Protein AF-0000000080637498 (afdb_homodimer)

Organism: Winmispira thermophila (strain ATCC 700085 / DSM 6578 / Z-1203) (NCBI:txid869211)

pLDDT: mean 92.64, std 13.27, range [31.7, 98.56]

Sequence (168 aa):
MTEDRSIVVCMGSSCHARGNALTVKVIRAWLEEHGLDQDVEVRGELCSGRCKEGPVVRIGNRIYERVQPEAVPDILSFEFPEDMMTEDRSIVVCMGSSCHARGNALTVKVIRAWLEEHGLDQDVEVRGELCSGRCKEGPVVRIGNRIYERVQPEAVPDILSFEFPEDM

InterPro domains:
  IPR036249 Thioredoxin-like superfamily [SSF52833] (5-77)

Solvent-accessible surface area (backbone atoms only — not comparable to full-atom values): 9336 Å² total; per-residue (Å²): 127,85,66,84,44,38,38,39,35,28,44,19,70,64,16,36,76,59,36,36,62,55,31,52,54,50,51,51,52,51,29,50,77,70,72,33,56,90,66,42,46,77,45,32,30,52,65,81,84,47,66,92,45,38,15,41,39,31,47,72,91,45,79,42,58,56,53,45,59,84,49,45,63,61,53,46,48,67,76,53,55,75,77,124,127,85,66,85,44,37,37,39,34,27,44,19,69,62,14,36,75,60,38,36,63,55,31,51,52,51,50,53,52,50,28,48,76,67,72,33,56,90,65,41,46,75,44,31,32,51,64,81,84,44,66,92,46,38,15,42,39,31,46,72,92,43,76,43,59,55,53,46,60,85,49,44,65,60,53,46,46,68,75,52,55,74,79,123

Radius of gyration: 17.15 Å; Cα contacts (8 Å, |Δi|>4): 269; chains: 2; bounding box: 34×54×37 Å

Nearest PDB structures (foldseek):
  7q4v-assembly1_B  TM=9.149E-01  e=7.693E-07  Acetobacterium woodii DSM 1030
  7q4v-assembly1_C  TM=8.396E-01  e=4.850E-06  Acetobacterium woodii DSM 1030
  7p5h-assembly1_b  TM=9.089E-01  e=4.536E-05  Thermotoga maritima MSB8
  7p64-assembly1_E  TM=7.627E-01  e=2.350E-05  Escherichia coli BL21(DE3)
  7p91-assembly1_a  TM=8.319E-01  e=1.582E-04  Thermotoga maritima MSB8

Structure (mmCIF, N/CA/C/O backbone):
data_AF-0000000080637498-model_v1
#
loop_
_entity.id
_entity.type
_entity.pdbx_description
1 polymer '(2Fe-2S) ferredoxin domain-containing protein'
#
loop_
_atom_site.group_PDB
_atom_site.id
_atom_site.type_symbol
_atom_site.label_atom_id
_atom_site.label_alt_id
_atom_site.label_comp_id
_atom_site.label_asym_id
_atom_site.label_entity_id
_atom_site.label_seq_id
_atom_site.pdbx_PDB_ins_code
_atom_site.Cartn_x
_atom_site.Cartn_y
_atom_site.Cartn_z
_atom_site.occupancy
_atom_site.B_iso_or_equiv
_atom_site.auth_seq_id
_atom_site.auth_comp_id
_atom_site.auth_asym_id
_atom_site.auth_atom_id
_atom_site.pdbx_PDB_model_num
ATOM 1 N N . MET A 1 1 ? -18.281 -12.062 -17.328 1 31.7 1 MET A N 1
ATOM 2 C CA . MET A 1 1 ? -18.031 -10.914 -16.469 1 31.7 1 MET A CA 1
ATOM 3 C C . MET A 1 1 ? -16.625 -10.961 -15.891 1 31.7 1 MET A C 1
ATOM 5 O O . MET A 1 1 ? -16.281 -11.875 -15.133 1 31.7 1 MET A O 1
ATOM 9 N N . THR A 1 2 ? -15.477 -10.648 -16.656 1 43.03 2 THR A N 1
ATOM 10 C CA . THR A 1 2 ? -14.078 -10.789 -16.281 1 43.03 2 THR A CA 1
ATOM 11 C C . THR A 1 2 ? -13.852 -10.344 -14.844 1 43.03 2 THR A C 1
ATOM 13 O O . THR A 1 2 ? -14.141 -9.203 -14.492 1 43.03 2 THR A O 1
ATOM 16 N N . GLU A 1 3 ? -14.242 -11.086 -13.961 1 51.56 3 GLU A N 1
ATOM 17 C CA . GLU A 1 3 ? -14.109 -10.805 -12.539 1 51.56 3 GLU A CA 1
ATOM 18 C C . GLU A 1 3 ? -12.828 -10.031 -12.242 1 51.56 3 GLU A C 1
ATOM 20 O O . GLU A 1 3 ? -11.82 -10.203 -12.93 1 51.56 3 GLU A O 1
ATOM 25 N N . ASP A 1 4 ? -12.914 -8.828 -11.859 1 61.62 4 ASP A N 1
ATOM 26 C CA . ASP A 1 4 ? -11.82 -7.922 -11.516 1 61.62 4 ASP A CA 1
ATOM 27 C C . ASP A 1 4 ? -10.734 -8.641 -10.727 1 61.62 4 ASP A C 1
ATOM 29 O O . ASP A 1 4 ? -10.984 -9.125 -9.617 1 61.62 4 ASP A O 1
ATOM 33 N N . ARG A 1 5 ? -9.734 -9.344 -11.375 1 85.06 5 ARG A N 1
ATOM 34 C CA . ARG A 1 5 ? -8.648 -10.109 -10.781 1 85.06 5 ARG A CA 1
ATOM 35 C C . ARG A 1 5 ? -7.598 -9.188 -10.164 1 85.06 5 ARG A C 1
ATOM 37 O O . ARG A 1 5 ? -6.941 -8.43 -10.875 1 85.06 5 ARG A O 1
ATOM 44 N N . SER A 1 6 ? -7.691 -9.141 -8.844 1 94.88 6 SER A N 1
ATOM 45 C CA . SER A 1 6 ? -6.695 -8.297 -8.195 1 94.88 6 SER A CA 1
ATOM 46 C C . SER A 1 6 ? -5.973 -9.047 -7.082 1 94.88 6 SER A C 1
ATOM 48 O O . SER A 1 6 ? -6.535 -9.961 -6.473 1 94.88 6 SER A O 1
ATOM 50 N N . ILE A 1 7 ? -4.801 -8.734 -6.949 1 97.94 7 ILE A N 1
ATOM 51 C CA . ILE A 1 7 ? -3.961 -9.141 -5.828 1 97.94 7 ILE A CA 1
ATOM 52 C C . ILE A 1 7 ? -3.656 -7.922 -4.953 1 97.94 7 ILE A C 1
ATOM 54 O O . ILE A 1 7 ? -3.164 -6.906 -5.441 1 97.94 7 ILE A O 1
ATOM 58 N N . VAL A 1 8 ? -4.039 -8.031 -3.707 1 97.81 8 VAL A N 1
ATOM 59 C CA . VAL A 1 8 ? -3.76 -6.961 -2.752 1 97.81 8 VAL A CA 1
ATOM 60 C C . VAL A 1 8 ? -2.736 -7.441 -1.726 1 97.81 8 VAL A C 1
ATOM 62 O O . VAL A 1 8 ? -2.951 -8.453 -1.053 1 97.81 8 VAL A O 1
ATOM 65 N N . VAL A 1 9 ? -1.643 -6.738 -1.645 1 98.38 9 VAL A N 1
ATOM 66 C CA . VAL A 1 9 ? -0.543 -7.09 -0.752 1 98.38 9 VAL A CA 1
ATOM 67 C C . VAL A 1 9 ? -0.492 -6.109 0.417 1 98.38 9 VAL A C 1
ATOM 69 O O . VAL A 1 9 ? -0.407 -4.895 0.215 1 98.38 9 VAL A O 1
ATOM 72 N N . CYS A 1 10 ? -0.534 -6.598 1.611 1 98.31 10 CYS A N 1
ATOM 73 C CA . CYS A 1 10 ? -0.395 -5.738 2.781 1 98.31 10 CYS A CA 1
ATOM 74 C C . CYS A 1 10 ? 1.021 -5.188 2.889 1 98.31 10 CYS A C 1
ATOM 76 O O . CYS A 1 10 ? 1.984 -5.949 2.98 1 98.31 10 CYS A O 1
ATOM 78 N N . MET A 1 11 ? 1.105 -3.893 2.938 1 96.94 11 MET A N 1
ATOM 79 C CA . MET A 1 11 ? 2.41 -3.242 3.027 1 96.94 11 MET A CA 1
ATOM 80 C C . MET A 1 11 ? 2.553 -2.492 4.348 1 96.94 11 MET A C 1
ATOM 82 O O . MET A 1 11 ? 3.322 -1.533 4.441 1 96.94 11 MET A O 1
ATOM 86 N N . GLY A 1 12 ? 1.798 -2.949 5.281 1 95.94 12 GLY A N 1
ATOM 87 C CA . GLY A 1 12 ? 2.055 -2.482 6.633 1 95.94 12 GLY A CA 1
ATOM 88 C C . GLY A 1 12 ? 3.447 -2.822 7.129 1 95.94 12 GLY A C 1
ATOM 89 O O . GLY A 1 12 ? 4.141 -3.645 6.527 1 95.94 12 GLY A O 1
ATOM 90 N N . SER A 1 13 ? 3.77 -2.219 8.227 1 93.69 13 SER A N 1
ATOM 91 C CA . SER A 1 13 ? 5.137 -2.344 8.719 1 93.69 13 SER A CA 1
ATOM 92 C C . SER A 1 13 ? 5.5 -3.801 8.984 1 93.69 13 SER A C 1
ATOM 94 O O . SER A 1 13 ? 6.555 -4.27 8.555 1 93.69 13 SER A O 1
ATOM 96 N N . SER A 1 14 ? 4.695 -4.457 9.727 1 96 14 SER A N 1
ATOM 97 C CA . SER A 1 14 ? 5 -5.836 10.094 1 96 14 SER A CA 1
ATOM 98 C C . SER A 1 14 ? 5.09 -6.727 8.859 1 96 14 SER A C 1
ATOM 100 O O . SER A 1 14 ? 6.035 -7.508 8.711 1 96 14 SER A O 1
ATOM 102 N N . CYS A 1 15 ? 4.145 -6.621 8.016 1 97.69 15 CYS A N 1
ATOM 103 C CA . CYS A 1 15 ? 4.137 -7.457 6.816 1 97.69 15 CYS A CA 1
ATOM 104 C C . CYS A 1 15 ? 5.316 -7.125 5.914 1 97.69 15 CYS A C 1
ATOM 106 O O . CYS A 1 15 ? 5.918 -8.023 5.316 1 97.69 15 CYS A O 1
ATOM 108 N N . HIS A 1 16 ? 5.602 -5.887 5.742 1 95.56 16 HIS A N 1
ATOM 109 C CA . HIS A 1 16 ? 6.758 -5.473 4.957 1 95.56 16 HIS A CA 1
ATOM 110 C C . HIS A 1 16 ? 8.047 -6.078 5.512 1 95.56 16 HIS A C 1
ATOM 112 O O . HIS A 1 16 ? 8.828 -6.664 4.77 1 95.56 16 HIS A O 1
ATOM 118 N N . ALA A 1 17 ? 8.195 -6.023 6.809 1 94.12 17 ALA A N 1
ATOM 119 C CA . ALA A 1 17 ? 9.391 -6.539 7.48 1 94.12 17 ALA A CA 1
ATOM 120 C C . ALA A 1 17 ? 9.508 -8.047 7.305 1 94.12 17 ALA A C 1
ATOM 122 O O . ALA A 1 17 ? 10.617 -8.586 7.242 1 94.12 17 ALA A O 1
ATOM 123 N N . ARG A 1 18 ? 8.391 -8.633 7.094 1 96 18 ARG A N 1
ATOM 124 C CA . ARG A 1 18 ? 8.391 -10.094 7.066 1 96 18 ARG A CA 1
ATOM 125 C C . ARG A 1 18 ? 8.438 -10.617 5.637 1 96 18 ARG A C 1
ATOM 127 O O . ARG A 1 18 ? 8.492 -11.828 5.418 1 96 18 ARG A O 1
ATOM 134 N N . GLY A 1 19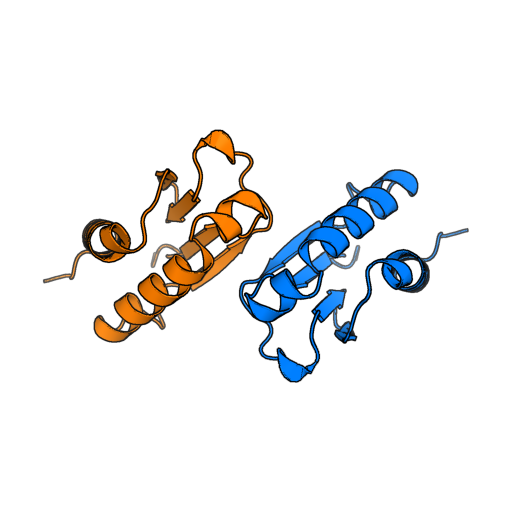 ? 8.328 -9.758 4.68 1 95.62 19 GLY A N 1
ATOM 135 C CA . GLY A 1 19 ? 8.711 -10.328 3.398 1 95.62 19 GLY A CA 1
ATOM 136 C C . GLY A 1 19 ? 7.797 -9.898 2.262 1 95.62 19 GLY A C 1
ATOM 137 O O . GLY A 1 19 ? 8.062 -10.203 1.098 1 95.62 19 GLY A O 1
ATOM 138 N N . ASN A 1 20 ? 6.793 -9.086 2.492 1 97.19 20 ASN A N 1
ATOM 139 C CA . ASN A 1 20 ? 5.836 -8.758 1.44 1 97.19 20 ASN A CA 1
ATOM 140 C C . ASN A 1 20 ? 6.469 -7.875 0.366 1 97.19 20 ASN A C 1
ATOM 142 O O . ASN A 1 20 ? 5.996 -7.84 -0.771 1 97.19 20 ASN A O 1
ATOM 146 N N . ALA A 1 21 ? 7.555 -7.199 0.712 1 95.25 21 ALA A N 1
ATOM 147 C CA . ALA A 1 21 ? 8.281 -6.492 -0.336 1 95.25 21 ALA A CA 1
ATOM 148 C C . ALA A 1 21 ? 8.789 -7.461 -1.404 1 95.25 21 ALA A C 1
ATOM 150 O O . ALA A 1 21 ? 8.648 -7.199 -2.602 1 95.25 21 ALA A O 1
ATOM 151 N N . LEU A 1 22 ? 9.297 -8.562 -1.01 1 97.12 22 LEU A N 1
ATOM 152 C CA . LEU A 1 22 ? 9.758 -9.594 -1.935 1 97.12 22 LEU A CA 1
ATOM 153 C C . LEU A 1 22 ? 8.57 -10.305 -2.584 1 97.12 22 LEU A C 1
ATOM 155 O O . LEU A 1 22 ? 8.617 -10.633 -3.771 1 97.12 22 LEU A O 1
ATOM 159 N N . THR A 1 23 ? 7.543 -10.484 -1.815 1 98.31 23 THR A N 1
ATOM 160 C CA . THR A 1 23 ? 6.34 -11.148 -2.311 1 98.31 23 THR A CA 1
ATOM 161 C C . THR A 1 23 ? 5.789 -10.414 -3.529 1 98.31 23 THR A C 1
ATOM 163 O O . THR A 1 23 ? 5.43 -11.047 -4.527 1 98.31 23 THR A O 1
ATOM 166 N N . VAL A 1 24 ? 5.754 -9.133 -3.467 1 97.88 24 VAL A N 1
ATOM 167 C CA . VAL A 1 24 ? 5.266 -8.328 -4.582 1 97.88 24 VAL A CA 1
ATOM 168 C C . VAL A 1 24 ? 6.102 -8.609 -5.828 1 97.88 24 VAL A C 1
ATOM 170 O O . VAL A 1 24 ? 5.559 -8.789 -6.922 1 97.88 24 VAL A O 1
ATOM 173 N N . LYS A 1 25 ? 7.41 -8.656 -5.664 1 97.62 25 LYS A N 1
ATOM 174 C CA . LYS A 1 25 ? 8.312 -8.914 -6.781 1 97.62 25 LYS A CA 1
ATOM 175 C C . LYS A 1 25 ? 8.047 -10.289 -7.395 1 97.62 25 LYS A C 1
ATOM 177 O O . LYS A 1 25 ? 7.984 -10.43 -8.617 1 97.62 25 LYS A O 1
ATOM 182 N N . VAL A 1 26 ? 7.863 -11.227 -6.578 1 98.5 26 VAL A N 1
ATOM 183 C CA . VAL A 1 26 ? 7.633 -12.594 -7.031 1 98.5 26 VAL A CA 1
ATOM 184 C C . VAL A 1 26 ? 6.289 -12.688 -7.746 1 98.5 26 VAL A C 1
ATOM 186 O O . VAL A 1 26 ? 6.176 -13.32 -8.797 1 98.5 26 VAL A O 1
ATOM 189 N N . ILE A 1 27 ? 5.258 -12.023 -7.215 1 98.19 27 ILE A N 1
ATOM 190 C CA . ILE A 1 27 ? 3.932 -12 -7.82 1 98.19 27 ILE A CA 1
ATOM 191 C C . ILE A 1 27 ? 4.02 -11.406 -9.227 1 98.19 27 ILE A C 1
ATOM 193 O O . ILE A 1 27 ? 3.535 -12 -10.188 1 98.19 27 ILE A O 1
ATOM 197 N N . ARG A 1 28 ? 4.645 -10.273 -9.336 1 97.75 28 ARG A N 1
ATOM 198 C CA . ARG A 1 28 ? 4.727 -9.578 -10.617 1 97.75 28 ARG A CA 1
ATOM 199 C C . ARG A 1 28 ? 5.504 -10.406 -11.641 1 97.75 28 ARG A C 1
ATOM 201 O O . ARG A 1 28 ? 5.098 -10.508 -12.797 1 97.75 28 ARG A O 1
ATOM 208 N N . ALA A 1 29 ? 6.617 -10.969 -11.203 1 98.38 29 ALA A N 1
ATOM 209 C CA . ALA A 1 29 ? 7.43 -11.797 -12.086 1 98.38 29 ALA A CA 1
ATOM 210 C C . ALA A 1 29 ? 6.625 -12.992 -12.602 1 98.38 29 ALA A C 1
ATOM 212 O O . ALA A 1 29 ? 6.672 -13.312 -13.797 1 98.38 29 ALA A O 1
ATOM 213 N N . TRP A 1 30 ? 5.898 -13.578 -11.727 1 98.25 30 TRP A N 1
ATOM 214 C CA . TRP A 1 30 ? 5.09 -14.734 -12.102 1 98.25 30 TRP A CA 1
ATOM 215 C C . TRP A 1 30 ? 4.008 -14.344 -13.102 1 98.25 30 TRP A C 1
ATOM 217 O O . TRP A 1 30 ? 3.791 -15.039 -14.094 1 98.25 30 TRP A O 1
ATOM 227 N N . LEU A 1 31 ? 3.275 -13.328 -12.875 1 97.44 31 LEU A N 1
ATOM 228 C CA . LEU A 1 31 ? 2.219 -12.867 -13.766 1 97.44 31 LEU A CA 1
ATOM 229 C C . LEU A 1 31 ? 2.77 -12.57 -15.156 1 97.44 31 LEU A C 1
ATOM 231 O O . LEU A 1 31 ? 2.131 -12.891 -16.156 1 97.44 31 LEU A O 1
ATOM 235 N N . GLU A 1 32 ? 3.961 -11.922 -15.141 1 97.88 32 GLU A N 1
ATOM 236 C CA . GLU A 1 32 ? 4.598 -11.625 -16.422 1 97.88 32 GLU A CA 1
ATOM 237 C C . GLU A 1 32 ? 4.945 -12.898 -17.172 1 97.88 32 GLU A C 1
ATOM 239 O O . GLU A 1 32 ? 4.664 -13.023 -18.359 1 97.88 32 GLU A O 1
ATOM 244 N N . GLU A 1 33 ? 5.535 -13.805 -16.516 1 97.69 33 GLU A N 1
ATOM 245 C CA . GLU A 1 33 ? 5.945 -15.078 -17.109 1 97.69 33 GLU A CA 1
ATOM 246 C C . GLU A 1 33 ? 4.75 -15.82 -17.703 1 97.69 33 GLU A C 1
ATOM 248 O O . GLU A 1 33 ? 4.887 -16.516 -18.719 1 97.69 33 GLU A O 1
ATOM 253 N N . HIS A 1 34 ? 3.553 -15.602 -17.172 1 96.88 34 HIS A N 1
ATOM 254 C CA . HIS A 1 34 ? 2.373 -16.359 -17.578 1 96.88 34 HIS A CA 1
ATOM 255 C C . HIS A 1 34 ? 1.428 -15.492 -18.406 1 96.88 34 HIS A C 1
ATOM 257 O O . HIS A 1 34 ? 0.291 -15.883 -18.672 1 96.88 34 HIS A O 1
ATOM 263 N N . GLY A 1 35 ? 1.843 -14.273 -18.75 1 95.75 35 GLY A N 1
ATOM 264 C CA . GLY A 1 35 ? 1.077 -13.398 -19.625 1 95.75 35 GLY A CA 1
ATOM 265 C C . GLY A 1 35 ? -0.169 -12.844 -18.969 1 95.75 35 GLY A C 1
ATOM 266 O O . GLY A 1 35 ? -1.173 -12.594 -19.625 1 95.75 35 GLY A O 1
ATOM 267 N N . LEU A 1 36 ? -0.117 -12.641 -17.641 1 95.5 36 LEU A N 1
ATOM 268 C CA . LEU A 1 36 ? -1.293 -12.219 -16.891 1 95.5 36 LEU A CA 1
ATOM 269 C C . LEU A 1 36 ? -1.109 -10.812 -16.344 1 95.5 36 LEU A C 1
ATOM 271 O O . LEU A 1 36 ? -2.025 -10.258 -15.727 1 95.5 36 LEU A O 1
ATOM 275 N N . ASP A 1 37 ? 0.067 -10.258 -16.594 1 94.44 37 ASP A N 1
ATOM 276 C CA . ASP A 1 37 ? 0.439 -8.992 -15.969 1 94.44 37 ASP A CA 1
ATOM 277 C C . ASP A 1 37 ? -0.474 -7.859 -16.438 1 94.44 37 ASP A C 1
ATOM 279 O O . ASP A 1 37 ? -0.637 -6.859 -15.734 1 94.44 37 ASP A O 1
ATOM 283 N N . GLN A 1 38 ? -1.198 -8 -17.562 1 94.62 38 GLN A N 1
ATOM 284 C CA . GLN A 1 38 ? -2.125 -6.988 -18.062 1 94.62 38 GLN A CA 1
ATOM 285 C C . GLN A 1 38 ? -3.551 -7.277 -17.609 1 94.62 38 GLN A C 1
ATOM 287 O O . GLN A 1 38 ? -4.422 -6.406 -17.688 1 94.62 38 GLN A O 1
ATOM 292 N N . ASP A 1 39 ? -3.744 -8.477 -17.047 1 93.56 39 ASP A N 1
ATOM 293 C CA . ASP A 1 39 ? -5.094 -8.922 -16.719 1 93.56 3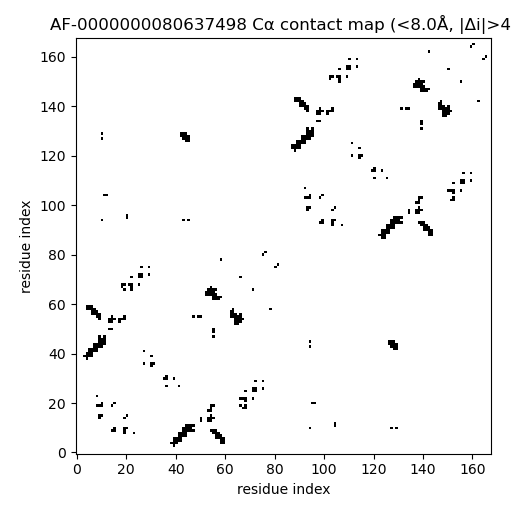9 ASP A CA 1
ATOM 294 C C . ASP A 1 39 ? -5.332 -8.891 -15.211 1 93.56 39 ASP A C 1
ATOM 296 O O . ASP A 1 39 ? -6.477 -8.836 -14.758 1 93.56 39 ASP A O 1
ATOM 300 N N . VAL A 1 40 ? -4.23 -8.961 -14.484 1 96.06 40 VAL A N 1
ATOM 301 C CA . VAL A 1 40 ? -4.332 -9.031 -13.031 1 96.06 40 VAL A CA 1
ATOM 302 C C . VAL A 1 40 ? -3.74 -7.762 -12.414 1 96.06 40 VAL A C 1
ATOM 304 O O . VAL A 1 40 ? -2.578 -7.43 -12.664 1 96.06 40 VAL A O 1
ATOM 307 N N . GLU A 1 41 ? -4.504 -7.102 -11.703 1 95.44 41 GLU A N 1
ATOM 308 C CA . GLU A 1 41 ? -4.035 -5.91 -11 1 95.44 41 GLU A CA 1
ATOM 309 C C . GLU A 1 41 ? -3.373 -6.277 -9.672 1 95.44 41 GLU A C 1
ATOM 311 O O . GLU A 1 41 ? -3.891 -7.109 -8.93 1 95.44 41 GLU A O 1
ATOM 316 N N . VAL A 1 42 ? -2.215 -5.734 -9.43 1 96.88 42 VAL A N 1
ATOM 317 C CA . VAL A 1 42 ? -1.521 -5.875 -8.156 1 96.88 42 VAL A CA 1
ATOM 318 C C . VAL A 1 42 ? -1.491 -4.527 -7.434 1 96.88 42 VAL A C 1
ATOM 320 O O . VAL A 1 42 ? -1.033 -3.527 -7.992 1 96.88 42 VAL A O 1
ATOM 323 N N . ARG A 1 43 ? -1.941 -4.539 -6.215 1 95.75 43 ARG A N 1
ATOM 324 C CA . ARG A 1 43 ? -1.995 -3.301 -5.441 1 95.75 43 ARG A CA 1
ATOM 325 C C . ARG A 1 43 ? -1.492 -3.523 -4.02 1 95.75 43 ARG A C 1
ATOM 327 O O . ARG A 1 43 ? -1.436 -4.66 -3.545 1 95.75 43 ARG A O 1
ATOM 334 N N . GLY A 1 44 ? -1.142 -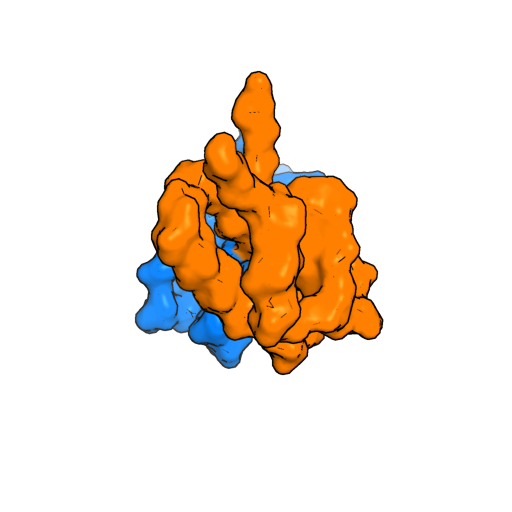2.439 -3.424 1 96.81 44 GLY A N 1
ATOM 335 C CA . GLY A 1 44 ? -0.778 -2.469 -2.018 1 96.81 44 GLY A CA 1
ATOM 336 C C . GLY A 1 44 ? -1.849 -1.889 -1.111 1 96.81 44 GLY A C 1
ATOM 337 O O . GLY A 1 44 ? -2.719 -1.146 -1.569 1 96.81 44 GLY A O 1
ATOM 338 N N . GLU A 1 45 ? -1.793 -2.309 0.117 1 96.5 45 GLU A N 1
ATOM 339 C CA . GLU A 1 45 ? -2.586 -1.685 1.172 1 96.5 45 GLU A CA 1
ATOM 340 C C . GLU A 1 45 ? -1.729 -1.366 2.393 1 96.5 45 GLU A C 1
ATOM 342 O O . GLU A 1 45 ? -0.657 -1.946 2.574 1 96.5 45 GLU A O 1
ATOM 347 N N . LEU A 1 46 ? -2.178 -0.442 3.195 1 96.56 46 LEU A N 1
ATOM 348 C CA . LEU A 1 46 ? -1.404 0.014 4.344 1 96.56 46 LEU A CA 1
ATOM 349 C C . LEU A 1 46 ? -1.442 -1.017 5.469 1 96.56 46 LEU A C 1
ATOM 351 O O . LEU A 1 46 ? -0.519 -1.089 6.281 1 96.56 46 LEU A O 1
ATOM 355 N N . CYS A 1 47 ? -2.562 -1.627 5.691 1 94.5 47 CYS A N 1
ATOM 356 C CA . CYS A 1 47 ? -2.689 -2.639 6.734 1 94.5 47 CYS A CA 1
ATOM 357 C C . CYS A 1 47 ? -3.957 -3.465 6.543 1 94.5 47 CYS A C 1
ATOM 359 O O . CYS A 1 47 ? -5.027 -2.912 6.289 1 94.5 47 CYS A O 1
ATOM 361 N N . SER A 1 48 ? -3.854 -4.758 6.742 1 94.88 48 SER A N 1
ATOM 362 C CA . SER A 1 48 ? -5.008 -5.645 6.645 1 94.88 48 SER A CA 1
ATOM 363 C C . SER A 1 48 ? -5.559 -5.984 8.023 1 94.88 48 SER A C 1
ATOM 365 O O . SER A 1 48 ? -6.566 -6.688 8.141 1 94.88 48 SER A O 1
ATOM 367 N N . GLY A 1 49 ? -4.836 -5.523 9.039 1 95.62 49 GLY A N 1
ATOM 368 C CA . GLY A 1 49 ? -5.289 -5.793 10.398 1 95.62 49 GLY A CA 1
ATOM 369 C C . GLY A 1 49 ? -4.98 -7.199 10.859 1 95.62 49 GLY A C 1
ATOM 370 O O . GLY A 1 49 ? -5.66 -7.734 11.742 1 95.62 49 GLY A O 1
ATOM 371 N N . ARG A 1 50 ? -4.004 -7.789 10.312 1 97 50 ARG A N 1
ATOM 372 C CA . ARG A 1 50 ? -3.697 -9.188 10.602 1 97 50 ARG A CA 1
ATOM 373 C C . ARG A 1 50 ? -2.205 -9.383 10.836 1 97 50 ARG A C 1
ATOM 375 O O . ARG A 1 50 ? -1.624 -10.375 10.391 1 97 50 ARG A O 1
ATOM 382 N N . CYS A 1 51 ? -1.654 -8.508 11.531 1 96.44 51 CYS A N 1
ATOM 383 C CA . CYS A 1 51 ? -0.207 -8.5 11.711 1 96.44 51 CYS A CA 1
ATOM 384 C C . CYS A 1 51 ? 0.273 -9.812 12.328 1 96.44 51 CYS A C 1
ATOM 386 O O . CYS A 1 51 ? 1.355 -10.297 12 1 96.44 51 CYS A O 1
ATOM 388 N N . LYS A 1 52 ? -0.443 -10.367 13.266 1 97.5 52 LYS A N 1
ATOM 389 C CA . LYS A 1 52 ? -0.045 -11.617 13.906 1 97.5 52 LYS A CA 1
ATOM 390 C C . LYS A 1 52 ? 0.042 -12.75 12.898 1 97.5 52 LYS A C 1
ATOM 392 O O . LYS A 1 52 ? 0.817 -13.695 13.078 1 97.5 52 LYS A O 1
ATOM 397 N N . GLU A 1 53 ? -0.702 -12.633 11.844 1 97.75 53 GLU A N 1
ATOM 398 C CA . GLU A 1 53 ? -0.756 -13.656 10.805 1 97.75 53 GLU A CA 1
ATOM 399 C C . GLU A 1 53 ? 0.087 -13.258 9.594 1 97.75 53 GLU A C 1
ATOM 401 O O . GLU A 1 53 ? 0.044 -13.914 8.555 1 97.75 53 GLU A O 1
ATOM 406 N N . GLY A 1 54 ? 0.795 -12.234 9.648 1 97.31 54 GLY A N 1
ATOM 407 C CA . GLY A 1 54 ? 1.572 -11.75 8.523 1 97.31 54 GLY A CA 1
ATOM 408 C C . GLY A 1 54 ? 2.721 -12.664 8.148 1 97.31 54 GLY A C 1
ATOM 409 O O . GLY A 1 54 ? 3.145 -13.5 8.953 1 97.31 54 GLY A O 1
ATOM 410 N N . PRO A 1 55 ? 3.145 -12.336 6.855 1 98.19 55 PRO A N 1
ATOM 411 C CA . PRO A 1 55 ? 2.691 -11.43 5.801 1 98.19 55 PRO A CA 1
ATOM 412 C C . PRO A 1 55 ? 1.378 -11.875 5.16 1 98.19 55 PRO A C 1
ATOM 414 O O . PRO A 1 55 ? 1.136 -13.078 5.016 1 98.19 55 PRO A O 1
ATOM 417 N N . VAL A 1 56 ? 0.533 -10.922 4.691 1 98.56 56 VAL A N 1
ATOM 418 C CA . VAL A 1 56 ? -0.817 -11.211 4.223 1 98.56 56 VAL A CA 1
ATOM 419 C C . VAL A 1 56 ? -0.963 -10.766 2.766 1 98.56 56 VAL A C 1
ATOM 421 O O . VAL A 1 56 ? -0.491 -9.695 2.387 1 98.56 56 VAL A O 1
ATOM 424 N N . VAL A 1 57 ? -1.565 -11.586 1.976 1 98.56 57 VAL A N 1
ATOM 425 C CA . VAL A 1 57 ? -1.953 -11.312 0.596 1 98.56 57 VAL A CA 1
ATOM 426 C C . VAL A 1 57 ? -3.42 -11.68 0.388 1 98.56 57 VAL A C 1
ATOM 428 O O . VAL A 1 57 ? -3.877 -12.719 0.859 1 98.56 57 VAL A O 1
ATOM 431 N N . ARG A 1 58 ? -4.098 -10.828 -0.269 1 97.88 58 ARG A N 1
ATOM 432 C CA . ARG A 1 58 ? -5.488 -11.102 -0.613 1 97.88 58 ARG A CA 1
ATOM 433 C C . ARG A 1 58 ? -5.664 -11.227 -2.123 1 97.88 58 ARG A C 1
ATOM 435 O O . ARG A 1 58 ? -5.184 -10.391 -2.883 1 97.88 58 ARG A O 1
ATOM 442 N N . ILE A 1 59 ? -6.324 -12.25 -2.52 1 97.12 59 ILE A N 1
ATOM 443 C CA . ILE A 1 59 ? -6.668 -12.484 -3.92 1 97.12 59 ILE A CA 1
ATOM 444 C C . ILE A 1 59 ? -8.172 -12.68 -4.055 1 97.12 59 ILE A C 1
ATOM 446 O O . ILE A 1 59 ? -8.711 -13.703 -3.621 1 97.12 59 ILE A O 1
ATOM 450 N N . GLY A 1 60 ? -8.703 -11.664 -4.691 1 91.88 60 GLY A N 1
ATOM 451 C CA . GLY A 1 60 ? -10.156 -11.703 -4.652 1 91.88 60 GLY A CA 1
ATOM 452 C C . GLY A 1 60 ? -10.711 -11.719 -3.242 1 91.88 60 GLY A C 1
ATOM 453 O O . GLY A 1 60 ? -10.438 -10.812 -2.451 1 91.88 60 GLY A O 1
ATOM 454 N N . ASN A 1 61 ? -11.43 -12.719 -2.918 1 91.5 61 ASN A N 1
ATOM 455 C CA . ASN A 1 61 ? -12.047 -12.828 -1.598 1 91.5 61 ASN A CA 1
ATOM 456 C C . ASN A 1 61 ? -11.234 -13.75 -0.683 1 91.5 61 ASN A C 1
ATOM 458 O O . ASN A 1 61 ? -11.594 -13.938 0.481 1 91.5 61 ASN A O 1
ATOM 462 N N . ARG A 1 62 ? -10.156 -14.227 -1.135 1 95.88 62 ARG A N 1
ATOM 463 C CA . ARG A 1 62 ? -9.344 -15.148 -0.351 1 95.88 62 ARG A CA 1
ATOM 464 C C . ARG A 1 62 ? -8.172 -14.422 0.307 1 95.88 62 ARG A C 1
ATOM 466 O O . ARG A 1 62 ? -7.508 -13.602 -0.328 1 95.88 62 ARG A O 1
ATOM 473 N N . ILE A 1 63 ? -8.031 -14.789 1.586 1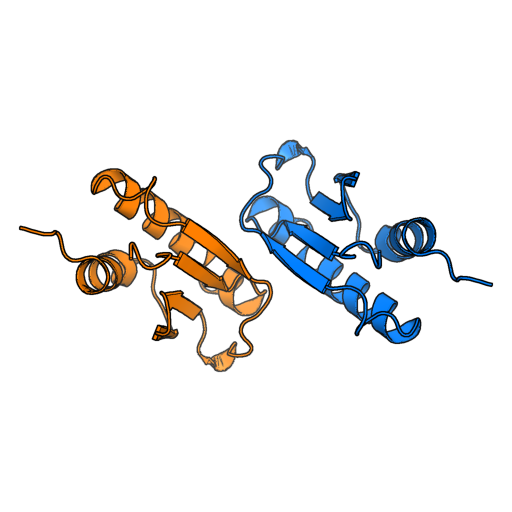 97.75 63 ILE A N 1
ATOM 474 C CA . ILE A 1 63 ? -6.934 -14.227 2.357 1 97.75 63 ILE A CA 1
ATOM 475 C C . ILE A 1 63 ? -5.883 -15.297 2.625 1 97.75 63 ILE A C 1
ATOM 477 O O . ILE A 1 63 ? -6.199 -16.359 3.158 1 97.75 63 ILE A O 1
ATOM 481 N N . TYR A 1 64 ? -4.66 -15.062 2.211 1 98.44 64 TYR A N 1
ATOM 482 C CA . TYR A 1 64 ? -3.516 -15.922 2.475 1 98.44 64 TYR A CA 1
ATOM 483 C C . TYR A 1 64 ? -2.639 -15.344 3.58 1 98.44 64 TYR A C 1
ATOM 485 O O . TYR A 1 64 ? -2.209 -14.188 3.498 1 98.44 64 TYR A O 1
ATOM 493 N N . GLU A 1 65 ? -2.326 -16.125 4.578 1 98.38 65 GLU A N 1
ATOM 494 C CA . GLU A 1 65 ? -1.548 -15.711 5.742 1 98.38 65 GLU A CA 1
ATOM 495 C C . GLU A 1 65 ? -0.173 -16.375 5.75 1 98.38 65 GLU A C 1
ATOM 497 O O . GLU A 1 65 ? 0.042 -17.375 5.07 1 98.38 65 GLU A O 1
ATOM 502 N N . ARG A 1 66 ? 0.701 -15.734 6.41 1 98.31 66 ARG A N 1
ATOM 503 C CA . ARG A 1 66 ? 2.057 -16.266 6.551 1 98.31 66 ARG A CA 1
ATOM 504 C C . ARG A 1 66 ? 2.641 -16.641 5.195 1 98.31 66 ARG A C 1
ATOM 506 O O . ARG A 1 66 ? 3.23 -17.703 5.047 1 98.31 66 ARG A O 1
ATOM 513 N N . VAL A 1 67 ? 2.387 -15.742 4.266 1 98.31 67 VAL A N 1
ATOM 514 C CA . VAL A 1 67 ? 2.818 -16.016 2.898 1 98.31 67 VAL A CA 1
ATOM 515 C C . VAL A 1 67 ? 4.336 -15.875 2.797 1 98.31 67 VAL A C 1
ATOM 517 O O . VAL A 1 67 ? 4.887 -14.812 3.09 1 98.31 67 VAL A O 1
ATOM 520 N N . GLN A 1 68 ? 4.953 -16.922 2.426 1 97.12 68 GLN A N 1
ATOM 521 C CA . GLN A 1 68 ? 6.371 -16.875 2.076 1 97.12 68 GLN A CA 1
ATOM 522 C C . GLN A 1 68 ? 6.559 -16.703 0.572 1 97.12 68 GLN A C 1
ATOM 524 O O . GLN A 1 68 ? 5.805 -17.266 -0.224 1 97.12 68 GLN A O 1
ATOM 529 N N . PRO A 1 69 ? 7.555 -15.914 0.258 1 97.31 69 PRO A N 1
ATOM 530 C CA . PRO A 1 69 ? 7.793 -15.703 -1.173 1 97.31 69 PRO A CA 1
ATOM 531 C C . PRO A 1 69 ? 7.867 -17.016 -1.955 1 97.31 69 PRO A C 1
ATOM 533 O O . PRO A 1 69 ? 7.395 -17.078 -3.094 1 97.31 69 PRO A O 1
ATOM 536 N N . GLU A 1 70 ? 8.406 -18.016 -1.354 1 97.31 70 GLU A N 1
ATOM 537 C CA . GLU A 1 70 ? 8.578 -19.297 -2.023 1 97.31 70 GLU A CA 1
ATOM 538 C C . GLU A 1 70 ? 7.238 -19.969 -2.318 1 97.31 70 GLU A C 1
ATOM 540 O O . GLU A 1 70 ? 7.141 -20.828 -3.191 1 97.31 70 GLU A O 1
ATOM 545 N N . ALA A 1 71 ? 6.191 -19.625 -1.624 1 97.88 71 ALA A N 1
ATOM 546 C CA . ALA A 1 71 ? 4.871 -20.234 -1.773 1 97.88 71 ALA A CA 1
ATOM 547 C C . ALA A 1 71 ? 4.059 -19.531 -2.855 1 97.88 71 ALA A C 1
ATOM 549 O O . ALA A 1 71 ? 3.031 -20.031 -3.305 1 97.88 71 ALA A O 1
ATOM 550 N N . VAL A 1 72 ? 4.5 -18.406 -3.26 1 98.25 72 VAL A N 1
ATOM 551 C CA . VAL A 1 72 ? 3.725 -17.5 -4.102 1 98.25 72 VAL A CA 1
ATOM 552 C C . VAL A 1 72 ? 3.393 -18.188 -5.426 1 98.25 72 VAL A C 1
ATOM 554 O O . VAL A 1 72 ? 2.24 -18.188 -5.863 1 98.25 72 VAL A O 1
ATOM 557 N N . PRO A 1 73 ? 4.379 -18.875 -6.09 1 97.81 73 PRO A N 1
ATOM 558 C CA . PRO A 1 73 ? 4.039 -19.516 -7.359 1 97.81 73 PRO A CA 1
ATOM 559 C C . PRO A 1 73 ? 2.92 -20.547 -7.219 1 97.81 73 PRO A C 1
ATOM 561 O O . PRO A 1 73 ? 2.025 -20.609 -8.062 1 97.81 73 PRO A O 1
ATOM 564 N N . ASP A 1 74 ? 2.939 -21.266 -6.172 1 97.69 74 ASP A N 1
ATOM 565 C CA . ASP A 1 74 ? 1.894 -22.25 -5.938 1 97.69 74 ASP A CA 1
ATOM 566 C C . ASP A 1 74 ? 0.541 -21.578 -5.715 1 97.69 74 ASP A C 1
ATOM 568 O O . ASP A 1 74 ? -0.475 -22.016 -6.254 1 97.69 74 ASP A O 1
ATOM 572 N N . ILE A 1 75 ? 0.52 -20.594 -4.938 1 97.75 75 ILE A N 1
ATOM 573 C CA . ILE A 1 75 ? -0.7 -19.844 -4.66 1 97.75 75 ILE A CA 1
ATOM 574 C C . ILE A 1 75 ? -1.271 -19.281 -5.965 1 97.75 75 ILE A C 1
ATOM 576 O O . ILE A 1 75 ? -2.457 -19.453 -6.25 1 97.75 75 ILE A O 1
ATOM 580 N N . LEU A 1 76 ? -0.415 -18.688 -6.773 1 97.31 76 LEU A N 1
ATOM 581 C CA . LEU A 1 76 ? -0.87 -18.047 -8.008 1 97.31 76 LEU A CA 1
ATOM 582 C C . LEU A 1 76 ? -1.334 -19.094 -9.016 1 97.31 76 LEU A C 1
ATOM 584 O O . LEU A 1 76 ? -2.309 -18.875 -9.734 1 97.31 76 LEU A O 1
ATOM 588 N N . SER A 1 77 ? -0.656 -20.203 -9.055 1 96.62 77 SER A N 1
ATOM 589 C CA . SER A 1 77 ? -1.073 -21.281 -9.938 1 96.62 77 SER A CA 1
ATOM 590 C C . SER A 1 77 ? -2.469 -21.781 -9.586 1 96.62 77 SER A C 1
ATOM 592 O O . SER A 1 77 ? -3.248 -22.141 -10.469 1 96.62 77 SER A O 1
ATOM 594 N N . PHE A 1 78 ? -2.709 -21.812 -8.328 1 95.69 78 PHE A N 1
ATOM 595 C CA . PHE A 1 78 ? -4.02 -22.234 -7.844 1 95.69 78 PHE A CA 1
ATOM 596 C C . PHE A 1 78 ? -5.086 -21.203 -8.219 1 95.69 78 PHE A C 1
ATOM 598 O O . PHE A 1 78 ? -6.164 -21.578 -8.695 1 95.69 78 PHE A O 1
ATOM 605 N N . GLU A 1 79 ? -4.809 -19.969 -8.07 1 95.31 79 GLU A N 1
ATOM 606 C CA . GLU A 1 79 ? -5.777 -18.875 -8.242 1 95.31 79 GLU A CA 1
ATOM 607 C C . GLU A 1 79 ? -5.98 -18.547 -9.711 1 95.31 79 GLU A C 1
ATOM 609 O O . GLU A 1 79 ? -7.043 -18.062 -10.109 1 95.31 79 GLU A O 1
ATOM 614 N N . PHE A 1 80 ? -4.965 -18.75 -10.438 1 94.06 80 PHE A N 1
ATOM 615 C CA . PHE A 1 80 ? -5.004 -18.453 -11.867 1 94.06 80 PHE A CA 1
ATOM 616 C C . PHE A 1 80 ? -4.594 -19.672 -12.688 1 94.06 80 PHE A C 1
ATOM 618 O O . PHE A 1 80 ? -3.539 -19.656 -13.32 1 94.06 80 PHE A O 1
ATOM 625 N N . PRO A 1 81 ? -5.457 -20.562 -12.711 1 87.94 81 PRO A N 1
ATOM 626 C CA . PRO A 1 81 ? -5.102 -21.781 -13.453 1 87.94 81 PRO A CA 1
ATOM 627 C C . PRO A 1 81 ? -4.965 -21.531 -14.953 1 87.94 81 PRO A C 1
ATOM 629 O O . PRO A 1 81 ? -5.625 -20.656 -15.5 1 87.94 81 PRO A O 1
ATOM 632 N N . GLU A 1 82 ? -3.803 -21.906 -15.477 1 72.44 82 GLU A N 1
ATOM 633 C CA . GLU A 1 82 ? -3.607 -21.844 -16.922 1 72.44 82 GLU A CA 1
ATOM 634 C C . GLU A 1 82 ? -4.777 -22.484 -17.672 1 72.44 82 GLU A C 1
ATOM 636 O O . GLU A 1 82 ? -5.367 -23.453 -17.188 1 72.44 82 GLU A O 1
ATOM 641 N N . ASP A 1 83 ? -5.738 -21.453 -18.031 1 56.56 83 ASP A N 1
ATOM 642 C CA . ASP A 1 83 ? -6.68 -22.141 -18.906 1 56.56 83 A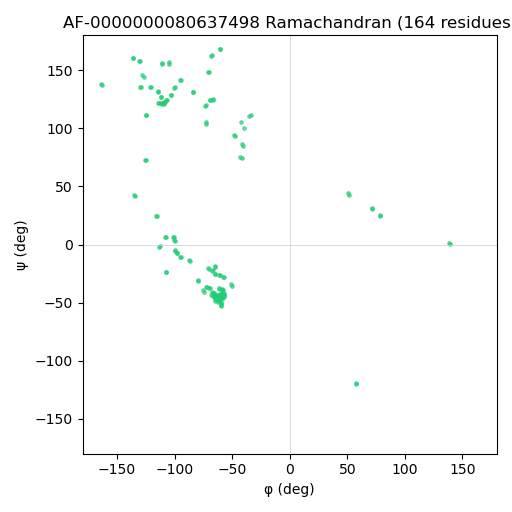SP A CA 1
ATOM 643 C C . ASP A 1 83 ? -5.949 -23.062 -19.875 1 56.56 83 ASP A C 1
ATOM 645 O O . ASP A 1 83 ? -5.02 -22.641 -20.562 1 56.56 83 ASP A O 1
ATOM 649 N N . MET A 1 84 ? -5.984 -24.344 -19.688 1 39.12 84 MET A N 1
ATOM 650 C CA . MET A 1 84 ? -5.676 -25.188 -20.828 1 39.12 84 MET A CA 1
ATOM 651 C C . MET A 1 84 ? -6.34 -24.672 -22.094 1 39.12 84 MET A C 1
ATOM 653 O O . MET A 1 84 ? -7.508 -24.266 -22.078 1 39.12 84 MET A O 1
ATOM 657 N N . MET B 1 1 ? -20.016 18.797 -4.617 1 32.62 1 MET B N 1
ATOM 658 C CA . MET B 1 1 ? -19.516 17.5 -5.043 1 32.62 1 MET B CA 1
ATOM 659 C C . MET B 1 1 ? -18.312 17.078 -4.199 1 32.62 1 MET B C 1
ATOM 661 O O . MET B 1 1 ? -17.266 17.734 -4.242 1 32.62 1 MET B O 1
ATOM 665 N N . THR B 1 2 ? -18.453 16.609 -2.877 1 43.75 2 THR B N 1
ATOM 666 C CA . THR B 1 2 ? -17.391 16.328 -1.911 1 43.75 2 THR B CA 1
ATOM 667 C C . THR B 1 2 ? -16.234 15.594 -2.578 1 43.75 2 THR B C 1
ATOM 669 O O . THR B 1 2 ? -16.422 14.523 -3.148 1 43.75 2 THR B O 1
ATOM 672 N N . GLU B 1 3 ? -15.5 16.25 -3.285 1 51.84 3 GLU B N 1
ATOM 673 C CA . GLU B 1 3 ? -14.352 15.711 -4 1 51.84 3 GLU B CA 1
ATOM 674 C C . GLU B 1 3 ? -13.664 14.617 -3.189 1 51.84 3 GLU B C 1
ATOM 676 O O . GLU B 1 3 ? -13.602 14.695 -1.96 1 51.84 3 GLU B O 1
ATOM 681 N N . ASP B 1 4 ? -13.734 13.414 -3.602 1 61.88 4 ASP B N 1
ATOM 682 C CA . ASP B 1 4 ? -13.148 12.234 -2.971 1 61.88 4 ASP B CA 1
ATOM 683 C C . ASP B 1 4 ? -11.742 12.523 -2.455 1 61.88 4 ASP B C 1
ATOM 685 O O . ASP B 1 4 ? -10.844 12.859 -3.234 1 61.88 4 ASP B O 1
ATOM 689 N N . ARG B 1 5 ? -11.547 13.062 -1.184 1 85.75 5 ARG B N 1
ATOM 690 C CA . ARG B 1 5 ? -10.289 13.422 -0.545 1 85.75 5 ARG B CA 1
ATOM 691 C C . ARG B 1 5 ? -9.508 12.18 -0.136 1 85.75 5 ARG B C 1
ATOM 693 O O . ARG B 1 5 ? -9.984 11.383 0.67 1 85.75 5 ARG B O 1
ATOM 700 N N . SER B 1 6 ? -8.477 11.953 -0.93 1 94.88 6 SER B N 1
ATOM 701 C CA . SER B 1 6 ? -7.668 10.789 -0.573 1 94.88 6 SER B CA 1
ATOM 702 C C . SER B 1 6 ? -6.195 11.156 -0.438 1 94.88 6 SER B C 1
ATOM 704 O O . SER B 1 6 ? -5.719 12.086 -1.092 1 94.88 6 SER B O 1
ATOM 706 N N . ILE B 1 7 ? -5.605 10.547 0.443 1 97.94 7 ILE B N 1
ATOM 707 C CA . ILE B 1 7 ? -4.16 10.547 0.613 1 97.94 7 ILE B CA 1
ATOM 708 C C . ILE B 1 7 ? -3.596 9.18 0.227 1 97.94 7 ILE B C 1
ATOM 710 O O . ILE B 1 7 ? -4.035 8.148 0.748 1 97.94 7 ILE B O 1
ATOM 714 N N . VAL B 1 8 ? -2.711 9.195 -0.746 1 97.75 8 VAL B N 1
ATOM 715 C CA . VAL B 1 8 ? -2.059 7.961 -1.176 1 97.75 8 VAL B CA 1
ATOM 716 C C . VAL B 1 8 ? -0.582 7.996 -0.794 1 97.75 8 VAL B C 1
ATOM 718 O O . VAL B 1 8 ? 0.146 8.914 -1.186 1 97.75 8 VAL B O 1
ATOM 721 N N . VAL B 1 9 ? -0.174 7.035 -0.007 1 98.38 9 VAL B N 1
ATOM 722 C CA . VAL B 1 9 ? 1.194 6.949 0.493 1 98.38 9 VAL B CA 1
ATOM 723 C C . VAL B 1 9 ? 1.938 5.828 -0.226 1 98.38 9 VAL B C 1
ATOM 725 O O . VAL B 1 9 ? 1.486 4.68 -0.231 1 98.38 9 VAL B O 1
ATOM 728 N N . CYS B 1 10 ? 3.047 6.137 -0.819 1 98.31 10 CYS B N 1
ATOM 729 C CA . CYS B 1 10 ? 3.863 5.105 -1.449 1 98.31 10 CYS B CA 1
ATOM 730 C C . CYS B 1 10 ? 4.492 4.191 -0.403 1 98.31 10 CYS B C 1
ATOM 732 O O . CYS B 1 10 ? 5.234 4.652 0.466 1 98.31 10 CYS B O 1
ATOM 734 N N . MET B 1 11 ? 4.238 2.91 -0.558 1 96.88 11 MET B N 1
ATOM 735 C CA . MET B 1 11 ? 4.777 1.935 0.387 1 96.88 11 MET B CA 1
ATOM 736 C C . MET B 1 11 ? 5.75 0.986 -0.305 1 96.88 11 MET B C 1
ATOM 738 O O . MET B 1 11 ? 5.953 -0.142 0.147 1 96.88 11 MET B O 1
ATOM 742 N N . GLY B 1 12 ? 6.281 1.506 -1.369 1 95.88 12 GLY B N 1
ATOM 743 C CA . GLY B 1 12 ? 7.414 0.791 -1.936 1 95.88 12 GLY B CA 1
ATOM 744 C C . GLY B 1 12 ? 8.586 0.679 -0.98 1 95.88 12 GLY B C 1
ATOM 745 O O . GLY B 1 12 ? 8.641 1.384 0.03 1 95.88 12 GLY B O 1
ATOM 746 N N . SER B 1 13 ? 9.508 -0.144 -1.361 1 93.62 13 SER B N 1
ATOM 747 C CA . SER B 1 13 ? 10.609 -0.453 -0.457 1 93.62 13 SER B CA 1
ATOM 748 C C . SER B 1 13 ? 11.391 0.805 -0.086 1 93.62 13 SER B C 1
ATOM 750 O O . SER B 1 13 ? 11.672 1.04 1.09 1 93.62 13 SER B O 1
ATOM 752 N N . SER B 1 14 ? 11.805 1.521 -1.055 1 95.88 14 SER B N 1
ATOM 753 C CA . SER B 1 14 ? 12.617 2.707 -0.795 1 95.88 14 SER B CA 1
ATOM 754 C C . SER B 1 14 ? 11.859 3.717 0.061 1 95.88 14 SER B C 1
ATOM 756 O O . SER B 1 14 ? 12.398 4.234 1.041 1 95.88 14 SER B O 1
ATOM 758 N N . CYS B 1 15 ? 10.648 3.975 -0.302 1 97.56 15 CYS B N 1
ATOM 759 C CA . CYS B 1 15 ? 9.867 4.949 0.448 1 97.56 15 CYS B CA 1
ATOM 760 C C . CYS B 1 15 ? 9.594 4.457 1.864 1 97.56 15 CYS B C 1
ATOM 762 O O . CYS B 1 15 ? 9.609 5.242 2.812 1 97.56 15 CYS B O 1
ATOM 764 N N . HIS B 1 16 ? 9.289 3.236 2.01 1 95.5 16 HIS B N 1
ATOM 765 C CA . HIS B 1 16 ? 9.086 2.654 3.332 1 95.5 16 HIS B CA 1
ATOM 766 C C . HIS B 1 16 ? 10.328 2.816 4.199 1 95.5 16 HIS B C 1
ATOM 768 O O . HIS B 1 16 ? 10.242 3.285 5.34 1 95.5 16 HIS B O 1
ATOM 774 N N . ALA B 1 17 ? 11.469 2.551 3.633 1 94.12 17 ALA B N 1
ATOM 775 C CA . ALA B 1 17 ? 12.742 2.641 4.348 1 94.12 17 ALA B CA 1
ATOM 776 C C . ALA B 1 17 ? 13.039 4.078 4.762 1 94.12 17 ALA B C 1
ATOM 778 O O . ALA B 1 17 ? 13.664 4.316 5.797 1 94.12 17 ALA B O 1
ATOM 779 N N . ARG B 1 18 ? 12.469 4.941 4.027 1 95.94 18 ARG B N 1
ATOM 780 C CA . ARG B 1 18 ? 12.82 6.344 4.246 1 95.94 18 ARG B CA 1
ATOM 781 C C . ARG B 1 18 ? 11.781 7.035 5.129 1 95.94 18 ARG B C 1
ATOM 783 O O . ARG B 1 18 ? 11.93 8.211 5.457 1 95.94 18 ARG B O 1
ATOM 790 N N . GLY B 1 19 ? 10.703 6.375 5.434 1 95.56 19 GLY B N 1
ATOM 791 C CA . GLY B 1 19 ? 9.961 7 6.516 1 95.56 19 GLY B CA 1
ATOM 792 C C . GLY B 1 19 ? 8.461 7 6.285 1 95.56 19 GLY B C 1
ATOM 793 O O . GLY B 1 19 ? 7.695 7.387 7.172 1 95.56 19 GLY B O 1
ATOM 794 N N . ASN B 1 20 ? 7.961 6.438 5.195 1 97.12 20 ASN B N 1
ATOM 795 C CA . ASN B 1 20 ? 6.535 6.531 4.902 1 97.12 20 ASN B CA 1
ATOM 796 C C . ASN B 1 20 ? 5.711 5.684 5.863 1 97.12 20 ASN B C 1
ATOM 798 O O . ASN B 1 20 ? 4.52 5.941 6.062 1 97.12 20 ASN B O 1
ATOM 802 N N . ALA B 1 21 ? 6.348 4.73 6.496 1 95.25 21 ALA B N 1
ATOM 803 C CA . ALA B 1 21 ? 5.641 4.02 7.559 1 95.25 21 ALA B CA 1
ATOM 804 C C . ALA B 1 21 ? 5.242 4.973 8.68 1 95.25 21 ALA B C 1
ATOM 806 O O . ALA B 1 21 ? 4.105 4.938 9.164 1 95.25 21 ALA B O 1
ATOM 807 N N . LEU B 1 22 ? 6.117 5.824 9.07 1 97.12 22 LEU B N 1
ATOM 808 C CA . LEU B 1 22 ? 5.836 6.828 10.094 1 97.12 22 LEU B CA 1
ATOM 809 C C . LEU B 1 22 ? 4.906 7.91 9.555 1 97.12 22 LEU B C 1
ATOM 811 O O . LEU B 1 22 ? 4.02 8.383 10.266 1 97.12 22 LEU B O 1
ATOM 815 N N . THR B 1 23 ? 5.094 8.242 8.312 1 98.31 23 THR B N 1
ATOM 816 C CA . THR B 1 23 ? 4.27 9.258 7.664 1 98.31 23 THR B CA 1
ATOM 817 C C . THR B 1 23 ? 2.793 8.883 7.738 1 98.31 23 THR B C 1
ATOM 819 O O . THR B 1 23 ? 1.949 9.719 8.055 1 98.31 23 THR B O 1
ATOM 822 N N . VAL B 1 24 ? 2.502 7.648 7.496 1 97.88 24 VAL B N 1
ATOM 823 C CA . VAL B 1 24 ? 1.124 7.172 7.559 1 97.88 24 VAL B CA 1
ATOM 824 C C . VAL B 1 24 ? 0.558 7.406 8.953 1 97.88 24 VAL B C 1
ATOM 826 O O . VAL B 1 24 ? -0.57 7.879 9.102 1 97.88 24 VAL B O 1
ATOM 829 N N . LYS B 1 25 ? 1.336 7.105 9.969 1 97.69 25 LYS B N 1
ATOM 830 C CA . LYS B 1 25 ? 0.9 7.285 11.352 1 97.69 25 LYS B CA 1
ATOM 831 C C . LYS B 1 25 ? 0.616 8.758 11.648 1 97.69 25 LYS B C 1
ATOM 833 O O . LYS B 1 25 ? -0.401 9.086 12.266 1 97.69 25 LYS B O 1
ATOM 838 N N . VAL B 1 26 ? 1.454 9.578 11.211 1 98.5 26 VAL B N 1
ATOM 839 C CA . VAL B 1 26 ? 1.32 11.008 11.453 1 98.5 26 VAL B CA 1
ATOM 840 C C . VAL B 1 26 ? 0.095 11.547 10.719 1 98.5 26 VAL B C 1
ATOM 842 O O . VAL B 1 26 ? -0.667 12.344 11.273 1 98.5 26 VAL B O 1
ATOM 845 N N . ILE B 1 27 ? -0.118 11.094 9.477 1 98.19 27 ILE B N 1
ATOM 846 C CA . ILE B 1 27 ? -1.271 11.5 8.68 1 98.19 27 ILE B CA 1
ATOM 847 C C . ILE B 1 27 ? -2.559 11.117 9.406 1 98.19 27 ILE B C 1
ATOM 849 O O . ILE B 1 27 ? -3.443 11.961 9.602 1 98.19 27 ILE B O 1
ATOM 853 N N . ARG B 1 28 ? -2.65 9.898 9.828 1 97.75 28 ARG B N 1
ATOM 854 C CA . ARG B 1 28 ? -3.863 9.406 10.469 1 97.75 28 ARG B CA 1
ATOM 855 C C . ARG B 1 28 ? -4.125 10.141 11.781 1 97.75 28 ARG B C 1
ATOM 857 O O . ARG B 1 28 ? -5.262 10.523 12.07 1 97.75 28 ARG B O 1
ATOM 864 N N . ALA B 1 29 ? -3.082 10.312 12.562 1 98.38 29 ALA B N 1
ATOM 865 C CA . ALA B 1 29 ? -3.217 11.031 13.828 1 98.38 29 ALA B CA 1
ATOM 866 C C . ALA B 1 29 ? -3.723 12.453 13.609 1 98.38 29 ALA B C 1
ATOM 868 O O . ALA B 1 29 ? -4.613 12.922 14.32 1 98.38 29 ALA B O 1
ATOM 869 N N . TRP B 1 30 ? -3.18 13.086 12.625 1 98.19 30 TRP B N 1
ATOM 870 C CA . TRP B 1 30 ? -3.578 14.453 12.32 1 98.19 30 TRP B CA 1
ATOM 871 C C . TRP B 1 30 ? -5.039 14.516 11.883 1 98.19 30 TRP B C 1
ATOM 873 O O . TRP B 1 30 ? -5.793 15.383 12.328 1 98.19 30 TRP B O 1
ATOM 883 N N . LEU B 1 31 ? -5.465 13.688 11.016 1 97.44 31 LEU B N 1
ATOM 884 C CA . LEU B 1 31 ? -6.84 13.656 10.531 1 97.44 31 LEU B CA 1
ATOM 885 C C . LEU B 1 31 ? -7.816 13.438 11.688 1 97.44 31 LEU B C 1
ATOM 887 O O . LEU B 1 31 ? -8.883 14.055 11.727 1 97.44 31 LEU B O 1
ATOM 891 N N . GLU B 1 32 ? -7.41 12.523 12.555 1 97.88 32 GLU B N 1
ATOM 892 C CA . GLU B 1 32 ? -8.25 12.258 13.719 1 97.88 32 GLU B CA 1
ATOM 893 C C . GLU B 1 32 ? -8.383 13.5 14.594 1 97.88 32 GLU B C 1
ATOM 895 O O . GLU B 1 32 ? -9.484 13.867 15.008 1 97.88 32 GLU B O 1
ATOM 900 N N . GLU B 1 33 ? -7.297 14.109 14.898 1 97.69 33 GLU B N 1
ATOM 901 C CA . GLU B 1 33 ? -7.262 15.297 15.742 1 97.69 33 GLU B CA 1
ATOM 902 C C . GLU B 1 33 ? -8.141 16.406 15.164 1 97.69 33 GLU B C 1
ATOM 904 O O . GLU B 1 33 ? -8.734 17.188 15.906 1 97.69 33 GLU B O 1
ATOM 909 N N . HIS B 1 34 ? -8.328 16.438 13.836 1 96.81 34 HIS B N 1
ATOM 910 C CA . HIS B 1 34 ? -9.039 17.516 13.18 1 96.81 34 HIS B CA 1
ATOM 911 C C . HIS B 1 34 ? -10.414 17.062 12.695 1 96.81 34 HIS B C 1
ATOM 913 O O . HIS B 1 34 ? -11.078 17.781 11.938 1 96.81 34 HIS B O 1
ATOM 919 N N . GLY B 1 35 ? -10.82 15.844 13.047 1 95.69 35 GLY B N 1
ATOM 920 C CA . GLY B 1 35 ? -12.148 15.336 12.742 1 95.69 35 GLY B CA 1
ATOM 921 C C . GLY B 1 35 ? -12.336 15.031 11.266 1 95.69 35 GLY B C 1
ATOM 922 O O . GLY B 1 35 ? -13.453 15.148 10.742 1 95.69 35 GLY B O 1
ATOM 923 N N . LEU B 1 36 ? -11.258 14.641 10.578 1 95.5 36 LEU B N 1
ATOM 924 C CA . LEU B 1 36 ? -11.305 14.438 9.141 1 95.5 36 LEU B CA 1
ATOM 925 C C . LEU B 1 36 ? -11.117 12.969 8.789 1 95.5 36 LEU B C 1
ATOM 927 O O . LEU B 1 36 ? -11.195 12.586 7.617 1 95.5 36 LEU B O 1
ATOM 931 N N . ASP B 1 37 ? -10.922 12.164 9.797 1 94.38 37 ASP B N 1
ATOM 932 C CA . ASP B 1 37 ? -10.555 10.766 9.586 1 94.38 37 ASP B CA 1
ATOM 933 C C . ASP B 1 37 ? -11.68 9.992 8.898 1 94.38 37 ASP B C 1
ATOM 935 O O . ASP B 1 37 ? -11.438 8.984 8.242 1 94.38 37 ASP B O 1
ATOM 939 N N . GLN B 1 38 ? -12.938 10.492 8.938 1 94.5 38 GLN B N 1
ATOM 940 C CA . GLN B 1 38 ? -14.062 9.844 8.281 1 94.5 38 GLN B CA 1
ATOM 941 C C . GLN B 1 38 ? -14.289 10.422 6.887 1 94.5 38 GLN B C 1
ATOM 943 O O . GLN B 1 38 ? -15 9.828 6.07 1 94.5 38 GLN B O 1
ATOM 948 N N . ASP B 1 39 ? -13.609 11.523 6.598 1 93.5 39 ASP B N 1
ATOM 949 C CA . ASP B 1 39 ? -13.867 12.25 5.359 1 93.5 39 ASP B CA 1
ATOM 950 C C . ASP B 1 39 ? -12.727 12.062 4.359 1 93.5 39 ASP B C 1
ATOM 952 O O . ASP B 1 39 ? -12.906 12.25 3.156 1 93.5 39 ASP B O 1
ATOM 956 N N . VAL B 1 40 ? -11.578 11.742 4.914 1 96 40 VAL B N 1
ATOM 957 C CA . VAL B 1 40 ? -10.391 11.609 4.07 1 96 40 VAL B CA 1
ATOM 958 C C . VAL B 1 40 ? -9.922 10.164 4.055 1 96 40 VAL B C 1
ATOM 960 O O . VAL B 1 40 ? -9.656 9.578 5.105 1 96 40 VAL B O 1
ATOM 963 N N . GLU B 1 41 ? -9.867 9.625 2.953 1 95.5 41 GLU B N 1
ATOM 964 C CA . GLU B 1 41 ? -9.375 8.266 2.797 1 95.5 41 GLU B CA 1
ATOM 965 C C . GLU B 1 41 ? -7.852 8.234 2.705 1 95.5 41 GLU B C 1
ATOM 967 O O . GLU B 1 41 ? -7.254 9.047 1.996 1 95.5 41 GLU B O 1
ATOM 972 N N . VAL B 1 42 ? -7.219 7.375 3.463 1 96.81 42 VAL B N 1
ATOM 973 C CA . VAL B 1 42 ? -5.781 7.137 3.391 1 96.81 42 VAL B CA 1
ATOM 974 C C . VAL B 1 42 ? -5.516 5.738 2.838 1 96.81 42 VAL B C 1
ATOM 976 O O . VAL B 1 42 ? -6.02 4.746 3.371 1 96.81 42 VAL B O 1
ATOM 979 N N . ARG B 1 43 ? -4.719 5.691 1.82 1 95.75 43 ARG B N 1
ATOM 980 C CA . ARG B 1 43 ? -4.422 4.41 1.184 1 95.75 43 ARG B CA 1
ATOM 981 C C . ARG B 1 43 ? -2.934 4.281 0.885 1 95.75 43 ARG B C 1
ATOM 983 O O . ARG B 1 43 ? -2.209 5.277 0.858 1 95.75 43 ARG B O 1
ATOM 990 N N . GLY B 1 44 ? -2.545 3.049 0.705 1 96.88 44 GLY B N 1
ATOM 991 C CA . GLY B 1 44 ? -1.184 2.775 0.274 1 96.88 44 GLY B CA 1
ATOM 992 C C . GLY B 1 44 ? -1.09 2.367 -1.184 1 96.88 44 GLY B C 1
ATOM 993 O O . GLY B 1 44 ? -2.086 1.954 -1.783 1 96.88 44 GLY B O 1
ATOM 994 N N . GLU B 1 45 ? 0.07 2.598 -1.72 1 96.5 45 GLU B N 1
ATOM 995 C CA . GLU B 1 45 ? 0.41 2.047 -3.029 1 96.5 45 GLU B CA 1
ATOM 996 C C . GLU B 1 45 ? 1.766 1.347 -2.998 1 96.5 45 GLU B C 1
ATOM 998 O O . GLU B 1 45 ? 2.588 1.613 -2.119 1 96.5 45 GLU B O 1
ATOM 1003 N N . LEU B 1 46 ? 1.995 0.448 -3.926 1 96.38 46 LEU B N 1
ATOM 1004 C CA . LEU B 1 46 ? 3.217 -0.347 -3.953 1 96.38 46 LEU B CA 1
ATOM 1005 C C . LEU B 1 46 ? 4.398 0.49 -4.434 1 96.38 46 LEU B C 1
ATOM 1007 O O . LEU B 1 46 ? 5.547 0.221 -4.062 1 96.38 46 LEU B O 1
ATOM 1011 N N . CYS B 1 47 ? 4.199 1.319 -5.422 1 94.38 47 CYS B N 1
ATOM 1012 C CA . CYS B 1 47 ? 5.273 2.166 -5.934 1 94.38 47 CYS B CA 1
ATOM 1013 C C . CYS B 1 47 ? 4.715 3.305 -6.777 1 94.38 47 CYS B C 1
ATOM 1015 O O . CYS B 1 47 ? 3.846 3.088 -7.625 1 94.38 47 CYS B O 1
ATOM 1017 N N . SER B 1 48 ? 5.246 4.473 -6.598 1 94.81 48 SER B N 1
ATOM 1018 C CA . SER B 1 48 ? 4.836 5.633 -7.387 1 94.81 48 SER B CA 1
ATOM 1019 C C . SER B 1 48 ? 5.812 5.902 -8.523 1 94.81 48 SER B C 1
ATOM 1021 O O . SER B 1 48 ? 5.605 6.816 -9.328 1 94.81 48 SER B O 1
ATOM 1023 N N . GLY B 1 49 ? 6.895 5.113 -8.523 1 95.5 49 GLY B N 1
ATOM 1024 C CA . GLY B 1 49 ? 7.879 5.293 -9.586 1 95.5 49 GLY B CA 1
ATOM 1025 C C . GLY B 1 49 ? 8.789 6.488 -9.359 1 95.5 49 GLY B C 1
ATOM 1026 O O . GLY B 1 49 ? 9.336 7.047 -10.305 1 95.5 49 GLY B O 1
ATOM 1027 N N . ARG B 1 50 ? 8.953 6.887 -8.164 1 96.88 50 ARG B N 1
ATOM 1028 C CA . ARG B 1 50 ? 9.703 8.102 -7.844 1 96.88 50 ARG B CA 1
ATOM 1029 C C . ARG B 1 50 ? 10.672 7.855 -6.688 1 96.88 50 ARG B C 1
ATOM 1031 O O . ARG B 1 50 ? 10.828 8.711 -5.812 1 96.88 50 ARG B O 1
ATOM 1038 N N . CYS B 1 51 ? 11.289 6.773 -6.715 1 96.38 51 CYS B N 1
ATOM 1039 C CA . CYS B 1 51 ? 12.133 6.355 -5.598 1 96.38 51 CYS B CA 1
ATOM 1040 C C . CYS B 1 51 ? 13.227 7.379 -5.328 1 96.38 51 CYS B C 1
ATOM 1042 O O . CYS B 1 51 ? 13.602 7.609 -4.176 1 96.38 51 CYS B O 1
ATOM 1044 N N . LYS B 1 52 ? 13.805 7.957 -6.359 1 97.38 52 LYS B N 1
ATOM 1045 C CA . LYS B 1 52 ? 14.867 8.945 -6.18 1 97.38 52 LYS B CA 1
ATOM 1046 C C . LYS B 1 52 ? 14.367 10.156 -5.406 1 97.38 52 LYS B C 1
ATOM 1048 O O . LYS B 1 52 ? 15.141 10.82 -4.711 1 97.38 52 LYS B O 1
ATOM 1053 N N . GLU B 1 53 ? 13.086 10.414 -5.488 1 97.69 53 GLU B N 1
ATOM 1054 C CA . GLU B 1 53 ? 12.461 11.555 -4.832 1 97.69 53 GLU B CA 1
ATOM 1055 C C . GLU B 1 53 ? 11.758 11.133 -3.543 1 97.69 53 GLU B C 1
ATOM 1057 O O . GLU B 1 53 ? 11.055 11.938 -2.924 1 97.69 53 GLU B O 1
ATOM 1062 N N . GLY B 1 54 ? 11.891 9.953 -3.129 1 97.19 54 GLY B N 1
ATOM 1063 C CA . GLY B 1 54 ? 11.188 9.461 -1.954 1 97.19 54 GLY B CA 1
ATOM 1064 C C . GLY B 1 54 ? 11.664 10.094 -0.663 1 97.19 54 GLY B C 1
ATOM 1065 O O . GLY B 1 54 ? 12.766 10.656 -0.61 1 97.19 54 GLY B O 1
ATOM 1066 N N . PRO B 1 55 ? 10.695 9.875 0.334 1 98.19 55 PRO B N 1
ATOM 1067 C CA . PRO B 1 55 ? 9.352 9.281 0.372 1 98.19 55 PRO B CA 1
ATOM 1068 C C . PRO B 1 55 ? 8.305 10.141 -0.324 1 98.19 55 PRO B C 1
ATOM 1070 O O . PRO B 1 55 ? 8.375 11.367 -0.275 1 98.19 55 PRO B O 1
ATOM 1073 N N . VAL B 1 56 ? 7.27 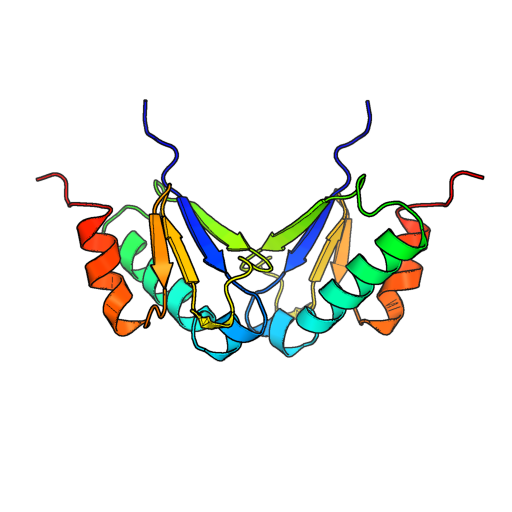9.523 -0.938 1 98.56 56 VAL B N 1
ATOM 1074 C CA . VAL B 1 56 ? 6.297 10.219 -1.777 1 98.56 56 VAL B CA 1
ATOM 1075 C C . VAL B 1 56 ? 4.895 10.047 -1.197 1 98.56 56 VAL B C 1
ATOM 1077 O O . VAL B 1 56 ? 4.527 8.953 -0.764 1 98.56 56 VAL B O 1
ATOM 1080 N N . VAL B 1 57 ? 4.148 11.094 -1.153 1 98.5 57 VAL B N 1
ATOM 1081 C CA . VAL B 1 57 ? 2.736 11.141 -0.788 1 98.5 57 VAL B CA 1
ATOM 1082 C C . VAL B 1 57 ? 1.949 11.906 -1.85 1 98.5 57 VAL B C 1
ATOM 1084 O O . VAL B 1 57 ? 2.395 12.953 -2.326 1 98.5 57 VAL B O 1
ATOM 1087 N N . ARG B 1 58 ? 0.858 11.367 -2.203 1 97.81 58 ARG B N 1
ATOM 1088 C CA . ARG B 1 58 ? -0.03 12.047 -3.143 1 97.81 58 ARG B CA 1
ATOM 1089 C C . ARG B 1 58 ? -1.343 12.438 -2.473 1 97.81 58 ARG B C 1
ATOM 1091 O O . ARG B 1 58 ? -1.964 11.617 -1.79 1 97.81 58 ARG B O 1
ATOM 1098 N N . ILE B 1 59 ? -1.726 13.641 -2.662 1 97.12 59 ILE B N 1
ATOM 1099 C CA . ILE B 1 59 ? -3.002 14.156 -2.174 1 97.12 59 ILE B CA 1
ATOM 1100 C C . ILE B 1 59 ? -3.793 14.758 -3.334 1 97.12 59 ILE B C 1
ATOM 1102 O O . ILE B 1 59 ? -3.43 15.805 -3.861 1 97.12 59 ILE B O 1
ATOM 1106 N N . GLY B 1 60 ? -4.844 14.016 -3.58 1 91.81 60 GLY B N 1
ATOM 1107 C CA . GLY B 1 60 ? -5.504 14.422 -4.812 1 91.81 60 GLY B CA 1
ATOM 1108 C C . GLY B 1 60 ? -4.59 14.375 -6.023 1 91.81 60 GLY B C 1
ATOM 1109 O O . GLY B 1 60 ? -4.031 13.32 -6.34 1 91.81 60 GLY B O 1
ATOM 1110 N N . ASN B 1 61 ? -4.387 15.469 -6.648 1 91.56 61 ASN B N 1
ATOM 1111 C CA . ASN B 1 61 ? -3.551 15.539 -7.84 1 91.56 61 ASN B CA 1
ATOM 1112 C C . ASN B 1 61 ? -2.158 16.078 -7.516 1 91.56 61 ASN B C 1
ATOM 1114 O O . ASN B 1 61 ? -1.309 16.188 -8.406 1 91.56 61 ASN B O 1
ATOM 1118 N N . ARG B 1 62 ? -1.892 16.312 -6.312 1 95.88 62 ARG B N 1
ATOM 1119 C CA . ARG B 1 62 ? -0.603 16.875 -5.91 1 95.88 62 ARG B CA 1
ATOM 1120 C C . ARG B 1 62 ? 0.323 15.773 -5.383 1 95.88 62 ARG B C 1
ATOM 1122 O O . ARG B 1 62 ? -0.101 14.914 -4.609 1 95.88 62 ARG B O 1
ATOM 1129 N N . ILE B 1 63 ? 1.54 15.891 -5.891 1 97.69 63 ILE B N 1
ATOM 1130 C CA . ILE B 1 63 ? 2.568 14.953 -5.461 1 97.69 63 ILE B CA 1
ATOM 1131 C C . ILE B 1 63 ? 3.578 15.664 -4.566 1 97.69 63 ILE B C 1
ATOM 1133 O O . ILE B 1 63 ? 4.152 16.688 -4.953 1 97.69 63 ILE B O 1
ATOM 1137 N N . TYR B 1 64 ? 3.752 15.18 -3.373 1 98.44 64 TYR B N 1
ATOM 1138 C CA . TYR B 1 64 ? 4.75 15.672 -2.426 1 98.44 64 TYR B CA 1
ATOM 1139 C C . TYR B 1 64 ? 5.945 14.727 -2.359 1 98.44 64 TYR B C 1
ATOM 1141 O O . TYR B 1 64 ? 5.785 13.523 -2.125 1 98.44 64 TYR B O 1
ATOM 1149 N N . GLU B 1 65 ? 7.137 15.258 -2.514 1 98.31 65 GLU B N 1
ATOM 1150 C CA . GLU B 1 65 ? 8.383 14.492 -2.539 1 98.31 65 GLU B CA 1
ATOM 1151 C C . GLU B 1 65 ? 9.219 14.766 -1.298 1 98.31 65 GLU B C 1
ATOM 1153 O O . GLU B 1 65 ? 9.023 15.766 -0.612 1 98.31 65 GLU B O 1
ATOM 1158 N N . ARG B 1 66 ? 10.031 13.82 -1 1 98.25 66 ARG B N 1
ATOM 1159 C CA . ARG B 1 66 ? 10.938 13.945 0.135 1 98.25 66 ARG B CA 1
ATOM 1160 C C . ARG B 1 66 ? 10.188 14.359 1.396 1 98.25 66 ARG B C 1
ATOM 1162 O O . ARG B 1 66 ? 10.625 15.258 2.119 1 98.25 66 ARG B O 1
ATOM 1169 N N . VAL B 1 67 ? 9.047 13.688 1.561 1 98.31 67 VAL B N 1
ATOM 1170 C CA . VAL B 1 67 ? 8.188 14.039 2.686 1 98.31 67 VAL B CA 1
ATOM 1171 C C . VAL B 1 67 ? 8.797 13.523 3.986 1 98.31 67 VAL B C 1
ATOM 1173 O O . VAL B 1 67 ? 9.023 12.32 4.137 1 98.31 67 VAL B O 1
ATOM 1176 N N . GLN B 1 68 ? 9.062 14.445 4.82 1 97.12 68 GLN B N 1
ATOM 1177 C CA . GLN B 1 68 ? 9.445 14.078 6.18 1 97.12 68 GLN B CA 1
ATOM 1178 C C . GLN B 1 68 ? 8.227 14.078 7.105 1 97.12 68 GLN B C 1
ATOM 1180 O O . GLN B 1 68 ? 7.348 14.93 6.984 1 97.12 68 GLN B O 1
ATOM 1185 N N . PRO B 1 69 ? 8.234 13.086 8.016 1 97.31 69 PRO B N 1
ATOM 1186 C CA . PRO B 1 69 ? 7.094 13.031 8.938 1 97.31 69 PRO B CA 1
ATOM 1187 C C . PRO B 1 69 ? 6.82 14.375 9.609 1 97.31 69 PRO B C 1
ATOM 1189 O O . PRO B 1 69 ? 5.66 14.734 9.82 1 97.31 69 PRO B O 1
ATOM 1192 N N . GLU B 1 70 ? 7.848 15.125 9.875 1 97.31 70 GLU B N 1
ATOM 1193 C CA . GLU B 1 70 ? 7.707 16.406 10.562 1 97.31 70 GLU B CA 1
ATOM 1194 C C . GLU B 1 70 ? 6.988 17.422 9.695 1 97.31 70 GLU B C 1
ATOM 1196 O O . GLU B 1 70 ? 6.438 18.406 10.203 1 97.31 70 GLU B O 1
ATOM 1201 N N . ALA B 1 71 ? 6.977 17.281 8.414 1 97.88 71 ALA B N 1
ATOM 1202 C CA . ALA B 1 71 ? 6.375 18.219 7.477 1 97.88 71 ALA B CA 1
ATOM 1203 C C . ALA B 1 71 ? 4.898 17.922 7.266 1 97.88 71 ALA B C 1
ATOM 1205 O O . ALA B 1 71 ? 4.16 18.75 6.719 1 97.88 71 ALA B O 1
ATOM 1206 N N . VAL B 1 72 ? 4.473 16.797 7.672 1 98.25 72 VAL B N 1
ATOM 1207 C CA . VAL B 1 72 ? 3.158 16.25 7.336 1 98.25 72 VAL B CA 1
ATOM 1208 C C . VAL B 1 72 ? 2.07 17.188 7.859 1 98.25 72 VAL B C 1
ATOM 1210 O O . VAL B 1 72 ? 1.148 17.547 7.129 1 98.25 72 VAL B O 1
ATOM 1213 N N . PRO B 1 73 ? 2.156 17.688 9.148 1 97.75 73 PRO B N 1
ATOM 1214 C CA . PRO B 1 73 ? 1.098 18.578 9.633 1 97.75 73 PRO B CA 1
ATOM 1215 C C . PRO B 1 73 ? 0.95 19.828 8.773 1 97.75 73 PRO B C 1
ATOM 1217 O O . PRO B 1 73 ? -0.172 20.25 8.484 1 97.75 73 PRO B O 1
ATOM 1220 N N . ASP B 1 74 ? 2.041 20.359 8.328 1 97.69 74 ASP B N 1
ATOM 1221 C CA . ASP B 1 74 ? 1.996 21.547 7.477 1 97.69 74 ASP B CA 1
ATOM 1222 C C . ASP B 1 74 ? 1.354 21.234 6.129 1 97.69 74 ASP B C 1
ATOM 1224 O O . ASP B 1 74 ? 0.531 22 5.629 1 97.69 74 ASP B O 1
ATOM 1228 N N . ILE B 1 75 ? 1.72 20.156 5.559 1 97.69 75 ILE B N 1
ATOM 1229 C CA . ILE B 1 75 ? 1.168 19.719 4.281 1 97.69 75 ILE B CA 1
ATOM 1230 C C . ILE B 1 75 ? -0.342 19.531 4.406 1 97.69 75 ILE B C 1
ATOM 1232 O O . ILE B 1 75 ? -1.109 20.047 3.592 1 97.69 75 ILE B O 1
ATOM 1236 N N . LEU B 1 76 ? -0.753 18.875 5.457 1 97.25 76 LEU B N 1
ATOM 1237 C CA . LEU B 1 76 ? -2.17 18.562 5.629 1 97.25 76 LEU B CA 1
ATOM 1238 C C . LEU B 1 76 ? -2.963 19.828 5.93 1 97.25 76 LEU B C 1
ATOM 1240 O O . LEU B 1 76 ? -4.094 19.984 5.465 1 97.25 76 LEU B O 1
ATOM 1244 N N . SER B 1 77 ? -2.395 20.703 6.676 1 96.5 77 SER B N 1
ATOM 1245 C CA . SER B 1 77 ? -3.055 21.969 6.957 1 96.5 77 SER B CA 1
ATOM 1246 C C . SER B 1 77 ? -3.295 22.766 5.68 1 96.5 77 SER B C 1
ATOM 1248 O O . SER B 1 77 ? -4.316 23.438 5.543 1 96.5 77 SER B O 1
ATOM 1250 N N . PHE B 1 78 ? -2.338 22.688 4.832 1 95.62 78 PHE B N 1
ATOM 1251 C CA . PHE B 1 78 ? -2.453 23.359 3.543 1 95.62 78 PHE B CA 1
ATOM 1252 C C . PHE B 1 78 ? -3.547 22.719 2.695 1 95.62 78 PHE B C 1
ATOM 1254 O O . PHE B 1 78 ? -4.375 23.422 2.107 1 95.62 78 PHE B O 1
ATOM 1261 N N . GLU B 1 79 ? -3.613 21.422 2.674 1 95.19 79 GLU B N 1
ATOM 1262 C CA . GLU B 1 79 ? -4.508 20.672 1.796 1 95.19 79 GLU B CA 1
ATOM 1263 C C . GLU B 1 79 ? -5.926 20.641 2.357 1 95.19 79 GLU B C 1
ATOM 1265 O O . GLU B 1 79 ? -6.895 20.516 1.604 1 95.19 79 GLU B O 1
ATOM 1270 N N . PHE B 1 80 ? -5.992 20.656 3.609 1 93.94 80 PHE B N 1
ATOM 1271 C CA . PHE B 1 80 ? -7.281 20.594 4.285 1 93.94 80 PHE B CA 1
ATOM 1272 C C . PHE B 1 80 ? -7.453 21.766 5.238 1 93.94 80 PHE B C 1
ATOM 1274 O O . PHE B 1 80 ? -7.492 21.578 6.457 1 93.94 80 PHE B O 1
ATOM 1281 N N . PRO B 1 81 ? -7.652 22.859 4.664 1 87.69 81 PRO B N 1
ATOM 1282 C CA . PRO B 1 81 ? -7.785 24.031 5.535 1 87.69 81 PRO B CA 1
ATOM 1283 C C . PRO B 1 81 ? -9.039 23.984 6.402 1 87.69 81 PRO B C 1
ATOM 1285 O O . PRO B 1 81 ? -10.047 23.391 6.004 1 87.69 81 PRO B O 1
ATOM 1288 N N . GLU B 1 82 ? -8.828 24.094 7.707 1 72.19 82 GLU B N 1
ATOM 1289 C CA . GLU B 1 82 ? -9.961 24.188 8.617 1 72.19 82 GLU B CA 1
ATOM 1290 C C . GLU B 1 82 ? -10.977 25.219 8.133 1 72.19 82 GLU B C 1
ATOM 1292 O O . GLU B 1 82 ? -10.609 26.219 7.527 1 72.19 82 GLU B O 1
ATOM 1297 N N . ASP B 1 83 ? -11.977 24.562 7.352 1 56.09 83 ASP B N 1
ATOM 1298 C CA . ASP B 1 83 ? -12.984 25.594 7.133 1 56.09 83 ASP B CA 1
ATOM 1299 C C . ASP B 1 83 ? -13.195 26.438 8.391 1 56.09 83 ASP B C 1
ATOM 1301 O O . ASP B 1 83 ? -13.461 25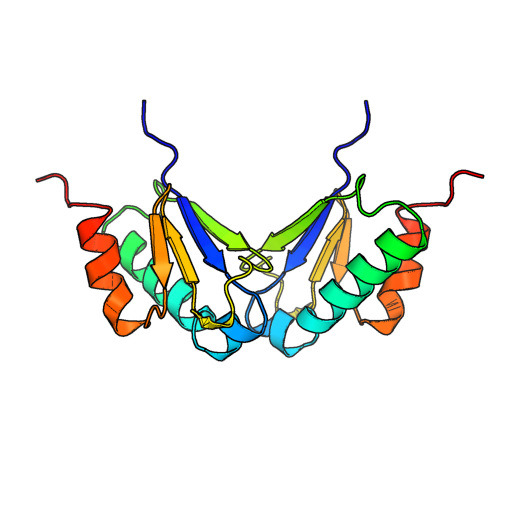.891 9.469 1 56.09 83 ASP B O 1
ATOM 1305 N N . MET B 1 84 ? -12.641 27.578 8.477 1 39.25 84 MET B N 1
ATOM 1306 C CA . MET B 1 84 ? -13.242 28.516 9.43 1 39.25 84 MET B CA 1
ATOM 1307 C C . MET B 1 84 ? -14.766 28.469 9.352 1 39.25 84 MET B C 1
ATOM 1309 O O . MET B 1 84 ? -15.336 28.469 8.258 1 39.25 84 MET B O 1
#

Secondary structure (DSSP, 8-state):
-----EEEEE-SHHHIIIIIHHHHHHHHHHHHHTT-TTTSEEEEES--S-GGG-S-EEETTEEE-S--GGGHHHHHHHHS----/----EEEEEE-SHHHIIIIIHHHHHHHHHHHHHTT-TTTEEEEEES--S-GGG-S-EEETTEEE-S--GGGHHHHHHHHS----

Foldseek 3Di:
DLPQWEKEWEPADLQVVLDSVVLLVLLCVLCVVLVCNVPYHYYYDHHPPPSVFHRWMDTPPDIDTPDDSVCNNVVCCVVDPPPD/DLPQKEKEWEPADLQVVLDSVVLLVLLCVLC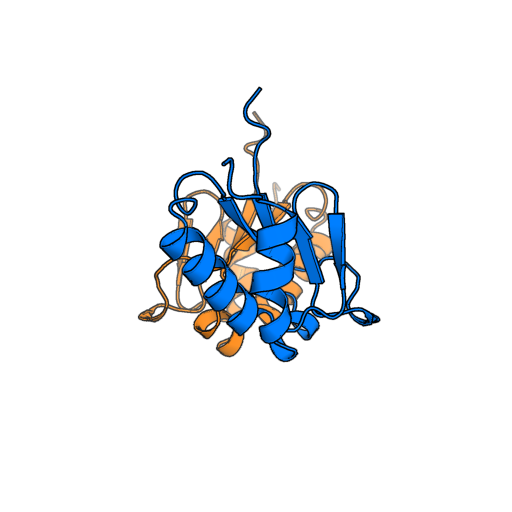VVLVNNVSYHYYYDHHPPPSVFHRWMDTPPDIDTPDDSVCNNVVCCVVDPPPD